Protein AF-A0A533V844-F1 (afdb_monomer_lite)

Secondary structure (DSSP, 8-state):
---EE---SSSSS-----EESS--TTSEEEEEEEEEETTEEEEEEEEEETTEEEEEEEEESSSSS-----EE---

Structure (mmCIF, N/CA/C/O backbone):
data_AF-A0A533V844-F1
#
_entry.id   AF-A0A533V844-F1
#
loop_
_atom_site.group_PDB
_atom_site.id
_atom_site.type_symbol
_atom_site.label_atom_id
_atom_site.label_alt_id
_atom_site.label_comp_id
_atom_site.label_asym_id
_atom_site.label_entity_id
_atom_site.label_seq_id
_atom_site.pdbx_PDB_ins_code
_atom_site.Cartn_x
_atom_site.Cartn_y
_atom_site.Cartn_z
_atom_site.occupancy
_atom_site.B_iso_or_equiv
_atom_site.auth_seq_id
_atom_site.auth_comp_id
_atom_site.auth_asym_id
_atom_site.auth_atom_id
_atom_site.pdbx_PDB_model_num
ATOM 1 N N . MET A 1 1 ? 12.535 3.794 -0.819 1.00 86.81 1 MET A N 1
ATOM 2 C CA . MET A 1 1 ? 11.380 4.592 -0.331 1.00 86.81 1 MET A CA 1
ATOM 3 C C . MET A 1 1 ? 10.217 3.651 -0.401 1.00 86.81 1 MET A C 1
ATOM 5 O O . MET A 1 1 ? 10.001 3.105 -1.476 1.00 86.81 1 MET A O 1
ATOM 9 N N . GLU A 1 2 ? 9.517 3.481 0.708 1.00 95.50 2 GLU A N 1
ATOM 10 C CA . GLU A 1 2 ? 8.434 2.515 0.817 1.00 95.50 2 GLU A CA 1
ATOM 11 C C . GLU A 1 2 ? 7.075 3.213 0.838 1.00 95.50 2 GLU A C 1
ATOM 13 O O . GLU A 1 2 ? 6.969 4.422 1.071 1.00 95.50 2 GLU A O 1
ATOM 18 N N . VAL A 1 3 ? 6.038 2.428 0.573 1.00 97.62 3 VAL A N 1
ATOM 19 C CA . VAL A 1 3 ? 4.666 2.764 0.927 1.00 97.62 3 VAL A CA 1
ATOM 20 C C . VAL A 1 3 ? 4.333 1.974 2.178 1.00 97.62 3 VAL A C 1
ATOM 22 O O . VAL A 1 3 ? 4.287 0.748 2.148 1.00 97.62 3 VAL A O 1
ATOM 25 N N . ASP A 1 4 ? 4.077 2.697 3.256 1.00 97.81 4 ASP A N 1
ATOM 26 C CA . ASP A 1 4 ? 3.716 2.137 4.549 1.00 97.81 4 ASP A CA 1
ATOM 27 C C . ASP A 1 4 ? 2.241 2.406 4.861 1.00 97.81 4 ASP A C 1
ATOM 29 O O . ASP A 1 4 ? 1.659 3.405 4.425 1.00 97.81 4 ASP A O 1
ATOM 33 N N . PHE A 1 5 ? 1.633 1.512 5.634 1.00 98.38 5 PHE A N 1
ATOM 34 C CA . PHE A 1 5 ? 0.259 1.622 6.106 1.00 98.38 5 PHE A CA 1
ATOM 35 C C . PHE A 1 5 ? 0.211 1.554 7.630 1.00 98.38 5 PHE A C 1
ATOM 37 O O . PHE A 1 5 ? 0.815 0.679 8.244 1.00 98.38 5 PHE A O 1
ATOM 44 N N . VAL A 1 6 ? -0.573 2.451 8.223 1.00 98.12 6 VAL A N 1
ATOM 45 C CA . VAL A 1 6 ? -1.003 2.392 9.622 1.00 98.12 6 VAL A CA 1
ATOM 46 C C . VAL A 1 6 ? -2.508 2.597 9.671 1.00 98.12 6 VAL A C 1
ATOM 48 O O . VAL A 1 6 ? -3.080 3.305 8.838 1.00 98.12 6 VAL A O 1
ATOM 51 N N . LYS A 1 7 ? -3.157 2.009 10.674 1.00 97.06 7 LYS A N 1
ATOM 52 C CA . LYS A 1 7 ? -4.587 2.206 10.911 1.00 97.06 7 LYS A CA 1
ATOM 53 C C . LYS A 1 7 ? -4.879 2.601 12.343 1.00 97.06 7 LYS A C 1
ATOM 55 O O . LYS A 1 7 ? -4.146 2.252 13.265 1.00 97.06 7 LYS A O 1
ATOM 60 N N . SER A 1 8 ? -6.007 3.275 12.495 1.00 97.50 8 SER A N 1
ATOM 61 C CA . SER A 1 8 ? -6.625 3.582 13.774 1.00 97.50 8 SER A CA 1
ATOM 62 C C . SER A 1 8 ? -7.935 2.812 13.906 1.00 97.50 8 SER A C 1
ATOM 64 O O . SER A 1 8 ? -8.672 2.649 12.931 1.00 97.50 8 SER A O 1
ATOM 66 N N . THR A 1 9 ? -8.237 2.367 15.122 1.00 96.06 9 THR A N 1
ATOM 67 C CA . THR A 1 9 ? -9.519 1.744 15.489 1.00 96.06 9 THR A CA 1
ATOM 68 C C . THR A 1 9 ? -10.298 2.570 16.513 1.00 96.06 9 THR A C 1
ATOM 70 O O . THR A 1 9 ? -11.314 2.112 17.023 1.00 96.06 9 THR A O 1
ATOM 73 N N . ASP A 1 10 ? -9.835 3.780 16.833 1.00 97.62 10 ASP A N 1
ATOM 74 C CA . ASP A 1 10 ? -10.370 4.627 17.908 1.00 97.62 10 ASP A CA 1
ATOM 75 C C . ASP A 1 10 ? -10.752 6.042 17.437 1.00 97.62 10 ASP A C 1
ATOM 77 O O . ASP A 1 10 ? -10.789 6.996 18.220 1.00 97.62 10 ASP A O 1
ATOM 81 N N . GLY A 1 11 ? -11.069 6.177 16.146 1.00 96.50 11 GLY A N 1
ATOM 82 C CA . GLY A 1 11 ? -11.461 7.450 15.539 1.00 96.50 11 GLY A CA 1
ATOM 83 C C . GLY A 1 11 ? -10.284 8.389 15.269 1.00 96.50 11 GLY A C 1
ATOM 84 O O . GLY A 1 11 ? -10.472 9.602 15.251 1.00 96.50 11 GLY A O 1
ATOM 85 N N . GLY A 1 12 ? -9.081 7.844 15.069 1.00 97.44 12 GLY A N 1
ATOM 86 C CA . GLY A 1 12 ? -7.877 8.601 14.725 1.00 97.44 12 GLY A CA 1
ATOM 87 C C . GLY A 1 12 ? -7.094 9.135 15.924 1.00 97.44 12 GLY A C 1
ATOM 88 O O . GLY A 1 12 ? -6.258 10.016 15.736 1.00 97.44 12 GLY A O 1
ATOM 89 N N . LYS A 1 13 ? -7.351 8.645 17.144 1.00 98.06 13 LYS A N 1
ATOM 90 C CA . LYS A 1 13 ? -6.625 9.086 18.348 1.00 98.06 13 LYS A CA 1
ATOM 91 C C . LYS A 1 13 ? -5.287 8.370 18.487 1.00 98.06 13 LYS A C 1
ATOM 93 O O . LYS A 1 13 ? -4.297 9.000 18.850 1.00 98.06 13 LYS A O 1
ATOM 98 N N . THR A 1 14 ? -5.255 7.075 18.184 1.00 98.06 14 THR A N 1
ATOM 99 C CA . THR A 1 14 ? -4.036 6.264 18.144 1.00 98.06 14 THR A CA 1
ATOM 100 C C . THR A 1 14 ? -3.939 5.495 16.832 1.00 98.06 14 THR A C 1
ATOM 102 O O . THR A 1 14 ? -4.945 5.212 16.176 1.00 98.06 14 THR A O 1
ATOM 105 N N . PHE A 1 15 ? -2.706 5.174 16.443 1.00 97.69 15 PHE A N 1
ATOM 106 C CA . PHE A 1 15 ? -2.388 4.348 15.285 1.00 97.69 15 PHE A CA 1
ATOM 107 C C . PHE A 1 15 ? -1.578 3.143 15.753 1.00 97.69 15 PHE A C 1
ATOM 109 O O . PHE A 1 15 ? -0.722 3.281 16.627 1.00 97.69 15 PHE A O 1
ATOM 116 N N . GLY A 1 16 ? -1.895 1.971 15.204 1.00 96.31 16 GLY A N 1
ATOM 117 C CA . GLY A 1 16 ? -1.173 0.734 15.495 1.00 96.31 16 GLY A CA 1
ATOM 118 C C . GLY A 1 16 ? 0.172 0.643 14.773 1.00 96.31 16 GLY A C 1
ATOM 119 O O . GLY A 1 16 ? 0.682 1.629 14.240 1.00 96.31 16 GLY A O 1
ATOM 120 N N . ASP A 1 17 ? 0.710 -0.573 14.732 1.00 96.62 17 ASP A N 1
ATOM 121 C CA . ASP A 1 17 ? 1.991 -0.862 14.092 1.00 96.62 17 ASP A CA 1
ATOM 122 C C . ASP A 1 17 ? 1.973 -0.589 12.580 1.00 96.62 17 ASP A C 1
ATOM 124 O O . ASP A 1 17 ? 0.960 -0.758 11.893 1.00 96.62 17 ASP A O 1
ATOM 128 N N . THR A 1 18 ? 3.133 -0.188 12.063 1.00 97.81 18 THR A N 1
ATOM 129 C CA . THR A 1 18 ? 3.353 0.063 10.639 1.00 97.81 18 THR A CA 1
ATOM 130 C C . THR A 1 18 ? 3.489 -1.240 9.857 1.00 97.81 18 THR A C 1
ATOM 132 O O . THR A 1 18 ? 4.280 -2.111 10.214 1.00 97.81 18 THR A O 1
ATOM 135 N N . ILE A 1 19 ? 2.779 -1.337 8.734 1.00 97.81 19 ILE A N 1
ATOM 136 C CA . ILE A 1 19 ? 2.893 -2.428 7.762 1.00 97.81 19 ILE A CA 1
ATOM 137 C C . ILE A 1 19 ? 3.540 -1.882 6.487 1.00 97.81 19 ILE A C 1
ATOM 139 O O . ILE A 1 19 ? 2.986 -0.977 5.861 1.00 97.81 19 ILE A O 1
ATOM 143 N N . ASN A 1 20 ? 4.666 -2.461 6.058 1.00 97.69 20 ASN A N 1
ATOM 144 C CA . ASN A 1 20 ? 5.249 -2.135 4.754 1.00 97.69 20 ASN A CA 1
ATOM 145 C C . ASN A 1 20 ? 4.417 -2.778 3.630 1.00 97.69 20 ASN A C 1
ATOM 147 O O . ASN A 1 20 ? 4.367 -4.005 3.477 1.00 97.69 20 ASN A O 1
ATOM 151 N N . ILE A 1 21 ? 3.758 -1.935 2.83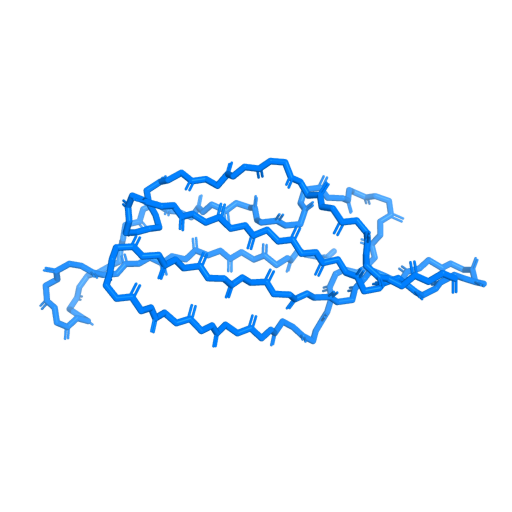5 1.00 98.31 21 ILE A N 1
ATOM 152 C CA . ILE A 1 21 ? 2.896 -2.353 1.731 1.00 98.31 21 ILE A CA 1
ATOM 153 C C . ILE A 1 21 ? 3.704 -2.639 0.472 1.00 98.31 21 ILE A C 1
ATOM 155 O O . ILE A 1 21 ? 3.394 -3.625 -0.194 1.00 98.31 21 ILE A O 1
ATOM 159 N N . SER A 1 22 ? 4.717 -1.838 0.142 1.00 97.25 22 SER A N 1
ATOM 160 C CA . SER A 1 22 ? 5.501 -2.071 -1.075 1.00 97.25 22 SER A CA 1
ATOM 161 C C . SER A 1 22 ? 6.436 -3.265 -0.948 1.00 97.25 22 SER A C 1
ATOM 163 O O . SER A 1 22 ? 6.407 -4.146 -1.799 1.00 97.25 22 SER A O 1
ATOM 165 N N . ASN A 1 23 ? 7.212 -3.326 0.135 1.00 94.12 23 ASN A N 1
ATOM 166 C CA . ASN A 1 23 ? 8.222 -4.352 0.392 1.00 94.12 23 ASN A CA 1
ATOM 167 C C . ASN A 1 23 ? 9.145 -4.613 -0.816 1.00 94.12 23 ASN A C 1
ATOM 169 O O . ASN A 1 23 ? 9.419 -5.765 -1.162 1.00 94.12 23 ASN A O 1
ATOM 173 N N . SER A 1 24 ? 9.616 -3.535 -1.449 1.00 91.31 24 SER A N 1
ATOM 174 C CA . SER A 1 24 ? 10.375 -3.587 -2.705 1.00 91.31 24 SER A CA 1
ATOM 175 C C . SER A 1 24 ? 11.682 -2.805 -2.567 1.00 91.31 24 SER A C 1
ATOM 177 O O . SER A 1 24 ? 11.748 -1.647 -2.983 1.00 91.31 24 SER A O 1
ATOM 179 N N . PRO A 1 25 ? 12.737 -3.420 -1.992 1.00 88.69 25 PRO A N 1
ATOM 180 C CA . PRO A 1 25 ? 13.973 -2.719 -1.630 1.00 88.69 25 PRO A CA 1
ATOM 181 C C . PRO A 1 25 ? 14.725 -2.142 -2.838 1.00 88.69 25 PRO A C 1
ATOM 183 O O . PRO A 1 25 ? 15.447 -1.155 -2.700 1.00 88.69 25 PRO A O 1
ATOM 186 N N . ASP A 1 26 ? 14.518 -2.724 -4.020 1.00 91.31 26 ASP A N 1
ATOM 187 C CA . ASP A 1 26 ? 15.174 -2.330 -5.271 1.00 91.31 26 ASP A CA 1
ATOM 188 C C . ASP A 1 26 ? 14.348 -1.326 -6.097 1.00 91.31 26 ASP A C 1
ATOM 190 O O . ASP A 1 26 ? 14.723 -0.983 -7.221 1.00 91.31 26 ASP A O 1
ATOM 194 N N . SER A 1 27 ? 13.217 -0.853 -5.562 1.00 94.81 27 SER A N 1
ATOM 195 C CA . SER A 1 27 ? 12.300 0.082 -6.218 1.00 94.81 27 SER A CA 1
ATOM 196 C C . SER A 1 27 ? 12.128 1.359 -5.401 1.00 94.81 27 SER A C 1
ATOM 198 O O . SER A 1 27 ? 12.199 1.381 -4.170 1.00 94.81 27 SER A O 1
ATOM 200 N N . ARG A 1 28 ? 11.807 2.463 -6.080 1.00 97.19 28 ARG A N 1
ATOM 201 C CA . ARG A 1 28 ? 11.227 3.631 -5.412 1.00 97.19 28 ARG A CA 1
ATOM 202 C C . ARG A 1 28 ? 9.704 3.532 -5.462 1.00 97.19 28 ARG A C 1
ATOM 204 O O . ARG A 1 28 ? 9.120 3.741 -6.522 1.00 97.19 28 ARG A O 1
ATOM 211 N N . SER A 1 29 ? 9.076 3.296 -4.315 1.00 97.81 29 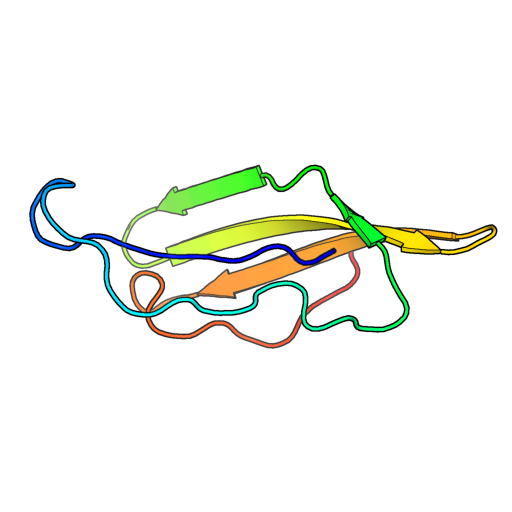SER A N 1
ATOM 212 C CA . SER A 1 29 ? 7.617 3.232 -4.189 1.00 97.81 29 SER A CA 1
ATOM 213 C C . SER A 1 29 ? 7.035 4.623 -3.935 1.00 97.81 29 SER A C 1
ATOM 215 O O . SER A 1 29 ? 7.438 5.315 -2.997 1.00 97.81 29 SER A O 1
ATOM 217 N N . VAL A 1 30 ? 6.127 5.085 -4.801 1.00 96.94 30 VAL A N 1
ATOM 218 C CA . VAL A 1 30 ? 5.562 6.447 -4.753 1.00 96.94 30 VAL A CA 1
ATOM 219 C C . VAL A 1 30 ? 4.097 6.494 -5.175 1.00 96.94 30 VAL A C 1
ATOM 221 O O . VAL A 1 30 ? 3.569 5.580 -5.801 1.00 96.94 30 VAL A O 1
ATOM 224 N N . GLY A 1 31 ? 3.440 7.618 -4.879 1.00 96.38 31 GLY A N 1
ATOM 225 C CA . GLY A 1 31 ? 2.132 7.932 -5.453 1.00 96.38 31 GLY A CA 1
ATOM 226 C C . GLY A 1 31 ? 1.007 7.021 -4.970 1.00 96.38 31 GLY A C 1
ATOM 227 O O . GLY A 1 31 ? 0.066 6.793 -5.726 1.00 96.38 31 GLY A O 1
ATOM 228 N N . ALA A 1 32 ? 1.095 6.523 -3.734 1.00 97.94 32 ALA A N 1
ATOM 229 C CA . ALA A 1 32 ? 0.083 5.650 -3.160 1.00 97.94 32 ALA A CA 1
ATOM 230 C C . ALA A 1 32 ? -1.332 6.254 -3.255 1.00 97.94 32 ALA A C 1
ATOM 232 O O . ALA A 1 32 ? -1.538 7.474 -3.164 1.00 97.94 32 ALA A O 1
ATOM 233 N N . ARG A 1 33 ? -2.312 5.376 -3.453 1.00 98.56 33 ARG A N 1
ATOM 234 C CA . ARG A 1 33 ? -3.751 5.646 -3.411 1.00 98.56 33 ARG A CA 1
ATOM 235 C C . ARG A 1 33 ? -4.403 4.564 -2.567 1.00 98.56 33 ARG A C 1
ATOM 237 O O . ARG A 1 33 ? -3.990 3.410 -2.639 1.00 98.56 33 ARG A O 1
ATOM 244 N N . ILE A 1 34 ? -5.413 4.944 -1.792 1.00 98.50 34 ILE A N 1
ATOM 245 C CA . ILE A 1 34 ? -6.119 4.044 -0.881 1.00 98.50 34 ILE A CA 1
ATOM 246 C C . ILE A 1 34 ? -7.631 4.203 -1.028 1.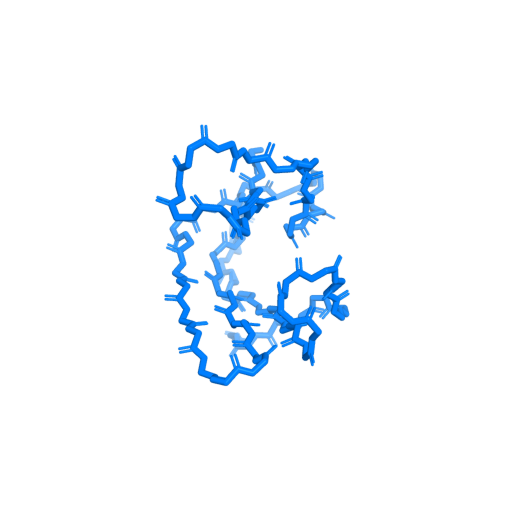00 98.50 34 ILE A C 1
ATOM 248 O O . ILE A 1 34 ? -8.134 5.319 -1.169 1.00 98.50 34 ILE A O 1
ATOM 252 N N . ALA A 1 35 ? -8.344 3.083 -0.975 1.00 98.50 35 ALA A N 1
ATOM 253 C CA . ALA A 1 35 ? -9.796 3.022 -0.868 1.00 98.50 35 ALA A CA 1
ATOM 254 C C . ALA A 1 35 ? -10.191 1.952 0.158 1.00 98.50 35 ALA A C 1
ATOM 256 O O . ALA A 1 35 ? -9.501 0.942 0.300 1.00 98.50 35 ALA A O 1
ATOM 257 N N . ALA A 1 36 ? -11.306 2.156 0.859 1.00 97.75 36 ALA A N 1
ATOM 258 C CA . ALA A 1 36 ? -11.831 1.199 1.828 1.00 97.75 36 ALA A CA 1
ATOM 259 C C . ALA A 1 36 ? -13.343 1.019 1.652 1.00 97.75 36 ALA A C 1
ATOM 261 O O . ALA A 1 36 ? -14.062 1.987 1.398 1.00 97.75 36 ALA A O 1
ATOM 262 N N . GLN A 1 37 ? -13.820 -0.219 1.782 1.00 98.25 37 GLN A N 1
ATOM 263 C CA . GLN A 1 37 ? -15.241 -0.561 1.708 1.00 98.25 37 GLN A CA 1
ATOM 264 C C . GLN A 1 37 ? -15.533 -1.807 2.550 1.00 98.25 37 GLN A C 1
ATOM 266 O O . GLN A 1 37 ? -15.004 -2.888 2.280 1.00 98.25 37 GLN A O 1
ATOM 271 N N . GLY A 1 38 ? -16.411 -1.669 3.548 1.00 96.94 38 GLY A N 1
ATOM 272 C CA . GLY A 1 38 ? -16.657 -2.734 4.522 1.00 96.94 38 GLY A CA 1
ATOM 273 C C . GLY A 1 38 ? -15.355 -3.114 5.230 1.00 96.94 38 GLY A C 1
ATOM 274 O O . GLY A 1 38 ? -14.641 -2.235 5.701 1.00 96.94 38 GLY A O 1
ATOM 275 N N . ASN A 1 39 ? -15.021 -4.405 5.228 1.00 97.62 39 ASN A N 1
ATOM 276 C CA . ASN A 1 39 ? -13.774 -4.906 5.811 1.00 97.62 39 ASN A CA 1
ATOM 277 C C . ASN A 1 39 ? -12.572 -4.834 4.858 1.00 97.62 39 ASN A C 1
ATOM 279 O O . ASN A 1 39 ? -11.475 -5.252 5.227 1.00 97.62 39 ASN A O 1
ATOM 283 N N . ASN A 1 40 ? -12.761 -4.353 3.627 1.00 98.75 40 ASN A N 1
ATOM 284 C CA . ASN A 1 40 ? -11.715 -4.377 2.617 1.00 98.75 40 ASN A CA 1
ATOM 285 C C . ASN A 1 40 ? -10.953 -3.055 2.555 1.00 98.75 40 ASN A C 1
ATOM 287 O O . ASN A 1 40 ? -11.556 -1.979 2.593 1.00 98.75 40 ASN A O 1
ATOM 291 N N . VAL A 1 41 ? -9.636 -3.151 2.380 1.00 98.75 41 VAL A N 1
ATOM 292 C CA . VAL A 1 41 ? -8.742 -2.021 2.100 1.00 98.75 41 VAL A CA 1
ATOM 293 C C . VAL A 1 41 ? -7.947 -2.337 0.844 1.00 98.75 41 VAL A C 1
ATOM 295 O O . VAL A 1 41 ? -7.353 -3.407 0.729 1.00 98.75 41 VAL A O 1
ATOM 298 N N . TYR A 1 42 ? -7.919 -1.394 -0.087 1.00 98.69 42 TYR A N 1
ATOM 299 C CA . TYR A 1 42 ? -7.249 -1.515 -1.373 1.00 98.69 42 TYR A CA 1
ATOM 300 C C . TYR A 1 42 ? -6.202 -0.421 -1.494 1.00 98.69 42 TYR A C 1
ATOM 302 O O . TYR A 1 42 ? -6.521 0.756 -1.310 1.00 98.69 42 TYR A O 1
ATOM 310 N N . ILE A 1 43 ? -4.966 -0.801 -1.805 1.00 98.75 43 ILE A N 1
ATOM 311 C CA . ILE A 1 43 ? -3.853 0.134 -1.956 1.00 98.75 43 ILE A CA 1
ATOM 312 C C . ILE A 1 43 ? -3.188 -0.118 -3.300 1.00 98.75 43 ILE A C 1
ATOM 314 O O . ILE A 1 43 ? -2.790 -1.241 -3.603 1.00 98.75 43 ILE A O 1
ATOM 318 N N . SER A 1 44 ? -3.041 0.943 -4.087 1.00 98.56 44 SER A N 1
ATOM 319 C CA . SER A 1 44 ? -2.233 0.937 -5.305 1.00 98.56 44 SER A CA 1
ATOM 320 C C . SER A 1 44 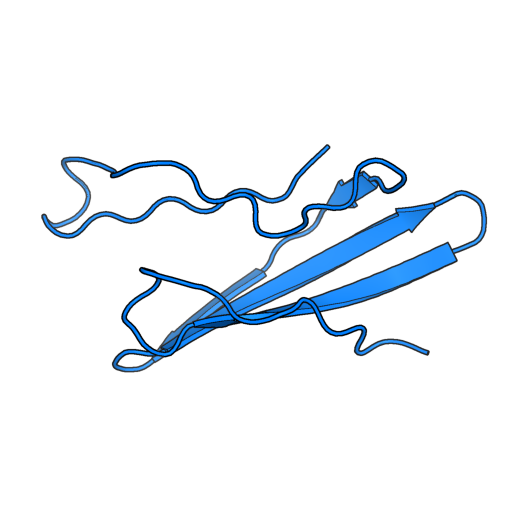? -1.102 1.947 -5.195 1.00 98.56 44 SER A C 1
ATOM 322 O O . SER A 1 44 ? -1.300 3.025 -4.630 1.00 98.56 44 SER A O 1
ATOM 324 N N . TRP A 1 45 ? 0.055 1.644 -5.767 1.00 98.31 45 TRP A N 1
ATOM 325 C CA . TRP A 1 45 ? 1.208 2.546 -5.815 1.00 98.31 45 TRP A CA 1
ATOM 326 C C . TRP A 1 45 ? 1.978 2.362 -7.120 1.00 98.31 45 TRP A C 1
ATOM 328 O O . TRP A 1 45 ? 1.684 1.455 -7.893 1.00 98.31 45 TRP A O 1
ATOM 338 N N . MET A 1 46 ? 2.945 3.239 -7.379 1.00 97.69 46 MET A N 1
ATOM 339 C CA . MET A 1 46 ? 3.914 3.048 -8.454 1.00 97.69 46 MET A CA 1
ATOM 340 C C . MET A 1 46 ? 5.245 2.581 -7.884 1.00 97.69 46 MET A C 1
ATOM 342 O O . MET A 1 46 ? 5.759 3.206 -6.954 1.00 97.69 46 MET A O 1
ATOM 346 N N . GLU A 1 47 ? 5.823 1.551 -8.482 1.00 97.44 47 GLU A N 1
ATOM 347 C CA . GLU A 1 47 ? 7.235 1.220 -8.346 1.00 97.44 47 GLU A CA 1
ATOM 348 C C . GLU A 1 47 ? 8.016 1.803 -9.511 1.00 97.44 47 GLU A C 1
ATOM 350 O O . GLU A 1 47 ? 7.638 1.663 -10.672 1.00 97.44 47 GLU A O 1
ATOM 355 N N . ILE A 1 48 ? 9.104 2.498 -9.191 1.00 96.62 48 ILE A N 1
ATOM 356 C CA . ILE A 1 48 ? 9.964 3.135 -10.181 1.00 96.62 48 ILE A CA 1
ATOM 357 C C . ILE A 1 48 ? 11.368 2.560 -10.050 1.00 96.62 48 ILE A C 1
ATOM 359 O O . ILE A 1 48 ? 12.003 2.697 -8.998 1.00 96.62 48 ILE A O 1
ATOM 363 N N . LYS A 1 49 ? 11.858 1.991 -11.151 1.00 94.69 49 LYS A N 1
ATOM 364 C CA . LYS A 1 49 ? 13.246 1.563 -11.357 1.00 94.69 49 LYS A CA 1
ATOM 365 C C . LYS A 1 49 ? 13.815 2.257 -12.603 1.00 94.69 49 LYS A C 1
ATOM 367 O O . LYS A 1 49 ? 13.064 2.874 -13.365 1.00 94.69 49 LYS A O 1
ATOM 372 N N . PRO A 1 50 ? 15.137 2.223 -12.841 1.00 94.38 50 PRO A N 1
ATOM 373 C CA . PRO A 1 50 ? 15.698 2.741 -14.085 1.00 94.38 50 PRO A CA 1
ATOM 374 C C . PRO A 1 50 ? 15.065 2.060 -15.309 1.00 94.38 50 PRO A C 1
ATOM 376 O O . PRO A 1 50 ? 15.247 0.869 -15.516 1.00 94.38 50 PRO A O 1
ATOM 379 N N . GLY A 1 51 ? 14.320 2.822 -16.114 1.00 92.19 51 GLY A N 1
ATOM 380 C CA . GLY A 1 51 ? 13.663 2.323 -17.331 1.00 92.19 51 GLY A CA 1
ATOM 381 C C . GLY A 1 51 ? 12.301 1.647 -17.129 1.00 92.19 51 GLY A C 1
ATOM 382 O O . GLY A 1 51 ? 11.627 1.394 -18.121 1.00 92.19 51 GLY A O 1
ATOM 383 N N . GLU A 1 52 ? 11.858 1.431 -15.887 1.00 93.31 52 GLU A N 1
ATOM 384 C CA . GLU A 1 52 ? 10.626 0.695 -15.571 1.00 93.31 52 GLU A CA 1
ATOM 385 C C . GLU A 1 52 ? 9.740 1.492 -14.605 1.00 93.31 52 GLU A C 1
ATOM 387 O O . GLU A 1 52 ? 10.217 2.128 -13.655 1.00 93.31 52 GLU A O 1
ATOM 392 N N . LYS A 1 53 ? 8.432 1.483 -14.869 1.00 95.00 53 LYS A N 1
ATOM 393 C CA . LYS A 1 53 ? 7.420 2.111 -14.019 1.00 95.00 53 LYS A CA 1
ATOM 394 C C . LYS A 1 53 ? 6.195 1.224 -13.972 1.00 95.00 53 LYS A C 1
ATOM 396 O O . LYS A 1 53 ? 5.431 1.199 -14.935 1.00 95.00 53 LYS A O 1
ATOM 401 N N . ASP A 1 54 ? 5.988 0.595 -12.828 1.00 96.50 54 ASP A N 1
ATOM 402 C CA . ASP A 1 54 ? 4.909 -0.358 -12.653 1.00 96.50 54 ASP A CA 1
ATOM 403 C C . ASP A 1 54 ? 3.878 0.128 -11.653 1.00 96.50 54 ASP A C 1
ATOM 405 O O . ASP A 1 54 ? 4.210 0.631 -10.581 1.00 96.50 54 ASP A O 1
ATOM 409 N N . VAL A 1 55 ? 2.606 -0.028 -12.001 1.00 97.94 55 VAL A N 1
ATOM 410 C CA . VAL A 1 55 ? 1.505 0.137 -11.063 1.00 97.94 55 VAL A CA 1
ATOM 411 C C . VAL A 1 55 ? 1.327 -1.184 -10.336 1.00 97.94 55 VAL A C 1
ATOM 413 O O . VAL A 1 55 ? 1.057 -2.220 -10.942 1.00 97.94 55 VAL A O 1
ATOM 416 N N . MET A 1 56 ? 1.451 -1.116 -9.021 1.00 98.19 56 MET A N 1
ATOM 417 C CA . MET A 1 56 ? 1.339 -2.238 -8.106 1.00 98.19 56 MET A CA 1
ATOM 418 C C . MET A 1 56 ? 0.069 -2.111 -7.269 1.00 98.19 56 MET A C 1
ATOM 420 O O . MET A 1 56 ? -0.460 -1.013 -7.070 1.00 98.19 56 MET A O 1
ATOM 424 N N . PHE A 1 57 ? -0.413 -3.242 -6.763 1.00 98.44 57 PHE A N 1
ATOM 425 C CA . PHE A 1 57 ? -1.639 -3.344 -5.986 1.00 98.44 57 PHE A CA 1
ATOM 426 C C . PHE A 1 57 ? -1.524 -4.372 -4.855 1.00 98.44 57 PHE A C 1
ATOM 428 O O . PHE A 1 57 ? -0.958 -5.451 -5.037 1.00 98.44 57 PHE A O 1
ATOM 435 N N . ARG A 1 58 ? -2.129 -4.059 -3.704 1.00 98.19 58 ARG A N 1
ATOM 436 C CA . ARG A 1 58 ? -2.392 -4.980 -2.588 1.00 98.19 58 ARG A CA 1
ATOM 437 C C . ARG A 1 58 ? -3.788 -4.755 -2.029 1.00 98.19 58 ARG A C 1
ATOM 439 O O . ARG A 1 58 ? -4.305 -3.637 -2.027 1.00 98.19 58 ARG A O 1
ATOM 446 N N . ALA A 1 59 ? -4.359 -5.826 -1.490 1.00 98.56 59 ALA A N 1
ATOM 447 C CA . ALA A 1 59 ? -5.643 -5.797 -0.814 1.00 98.56 59 ALA A CA 1
ATOM 448 C C . ALA A 1 59 ? -5.570 -6.479 0.554 1.00 98.56 59 ALA A C 1
ATOM 450 O O . ALA A 1 59 ? -4.820 -7.437 0.754 1.00 98.56 59 ALA A O 1
ATOM 451 N N . SER A 1 60 ? -6.393 -5.977 1.463 1.00 98.75 60 SER A N 1
ATOM 452 C CA . SER A 1 60 ? -6.737 -6.563 2.751 1.00 98.75 60 SER A CA 1
ATOM 453 C C . SER A 1 60 ? -8.239 -6.829 2.767 1.00 98.75 60 SER A C 1
ATOM 455 O O . SER A 1 60 ? -9.005 -6.039 2.212 1.00 98.75 60 SER A O 1
ATOM 457 N N . ASN A 1 61 ? -8.654 -7.915 3.417 1.00 98.50 61 ASN A N 1
ATOM 458 C CA . ASN A 1 61 ? -10.055 -8.268 3.664 1.00 98.50 61 ASN A CA 1
ATOM 459 C C . ASN A 1 61 ? -10.389 -8.366 5.168 1.00 98.50 61 ASN A C 1
ATOM 461 O O . ASN A 1 61 ? -11.453 -8.863 5.543 1.00 98.50 61 ASN A O 1
ATOM 465 N N . ASP A 1 62 ? -9.490 -7.875 6.026 1.00 98.19 62 ASP A N 1
ATOM 466 C CA . ASP A 1 62 ? -9.544 -7.962 7.488 1.00 98.19 62 ASP A CA 1
ATOM 467 C C . ASP A 1 62 ? -9.358 -6.588 8.167 1.00 98.19 62 ASP A C 1
ATOM 469 O O . ASP A 1 62 ? -8.750 -6.453 9.232 1.00 98.19 62 ASP A O 1
ATOM 473 N N . ASN A 1 63 ? -9.922 -5.540 7.559 1.00 97.19 63 ASN A N 1
ATOM 474 C CA . ASN A 1 63 ? -9.850 -4.151 8.021 1.00 97.19 63 ASN A CA 1
ATOM 475 C C . ASN A 1 63 ? -8.411 -3.606 8.081 1.00 97.19 63 ASN A C 1
ATOM 477 O O . ASN A 1 63 ? -8.056 -2.899 9.029 1.00 97.19 63 ASN A O 1
ATOM 481 N N . GLY A 1 64 ? -7.555 -3.972 7.125 1.00 98.00 64 GLY A N 1
ATOM 482 C CA . GLY A 1 64 ? -6.146 -3.568 7.101 1.00 98.00 64 GLY A CA 1
ATOM 483 C C . GLY A 1 64 ? -5.314 -4.204 8.218 1.00 98.00 64 GLY A C 1
ATOM 484 O O . GLY A 1 64 ? -4.381 -3.573 8.703 1.00 98.00 64 GLY A O 1
ATOM 485 N N . GLY A 1 65 ? -5.694 -5.387 8.710 1.00 97.06 65 GLY A N 1
ATOM 486 C CA . GLY A 1 65 ? -4.880 -6.154 9.659 1.00 97.06 65 GLY A CA 1
ATOM 487 C C . GLY A 1 65 ? -3.726 -6.870 8.958 1.00 97.06 65 GLY A C 1
ATOM 488 O O . GLY A 1 65 ? -2.590 -6.823 9.421 1.00 97.06 65 GLY A O 1
ATOM 489 N N . THR A 1 66 ? -4.012 -7.474 7.808 1.00 97.62 66 THR A N 1
ATOM 490 C CA . THR A 1 66 ? -3.055 -8.163 6.943 1.00 97.62 66 THR A CA 1
ATOM 491 C C . THR A 1 66 ? -3.326 -7.828 5.478 1.00 97.62 66 THR A C 1
ATOM 493 O O . THR A 1 66 ? -4.442 -7.475 5.096 1.00 97.62 66 THR A O 1
ATOM 496 N N . PHE A 1 67 ? -2.293 -7.919 4.640 1.00 98.44 67 PHE A N 1
ATOM 497 C CA . PHE A 1 67 ? -2.398 -7.711 3.197 1.00 98.44 67 PHE A CA 1
ATOM 498 C C . PHE A 1 67 ? -1.880 -8.938 2.455 1.00 98.44 67 PHE A C 1
ATOM 500 O O . PHE A 1 67 ? -0.896 -9.555 2.863 1.00 98.44 67 PHE A O 1
ATOM 507 N N . GLY A 1 68 ? -2.536 -9.270 1.343 1.00 97.81 68 GLY A N 1
ATOM 508 C CA . GLY A 1 68 ? -2.055 -10.301 0.429 1.00 97.81 68 GLY A CA 1
ATOM 509 C C . GLY A 1 68 ? -0.7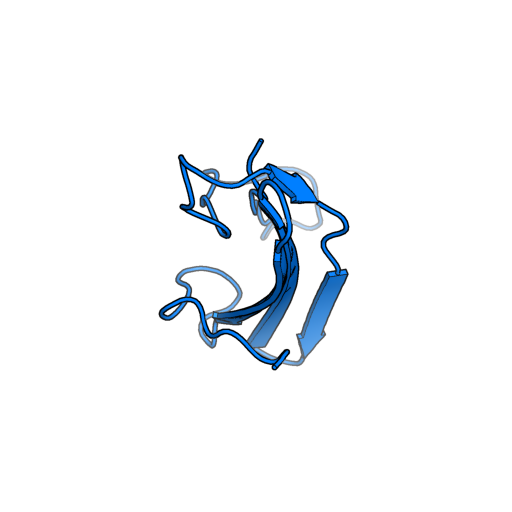70 -9.898 -0.303 1.00 97.81 68 GLY A C 1
ATOM 510 O O . GLY A 1 68 ? -0.207 -8.819 -0.105 1.00 97.81 68 GLY A O 1
ATOM 511 N N . ASN A 1 69 ? -0.312 -10.766 -1.204 1.00 97.00 69 ASN A N 1
ATOM 512 C CA . ASN A 1 69 ? 0.856 -10.489 -2.040 1.00 97.00 69 ASN A CA 1
ATOM 513 C C . ASN A 1 69 ? 0.643 -9.260 -2.935 1.00 97.00 69 ASN A C 1
ATOM 515 O O . ASN A 1 69 ? -0.480 -8.954 -3.333 1.00 97.00 69 ASN A O 1
ATOM 519 N N . ALA A 1 70 ? 1.739 -8.562 -3.246 1.00 96.50 70 ALA A N 1
ATOM 520 C CA . ALA A 1 70 ? 1.705 -7.484 -4.224 1.00 96.50 70 ALA A CA 1
ATOM 521 C C . ALA A 1 70 ? 1.508 -8.051 -5.62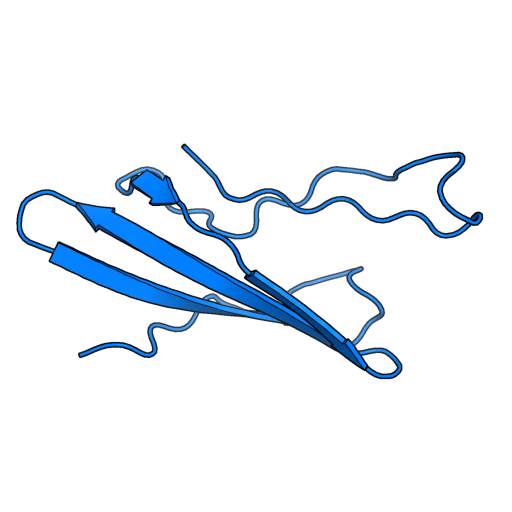8 1.00 96.50 70 ALA A C 1
ATOM 523 O O . ALA A 1 70 ? 2.089 -9.079 -5.977 1.00 96.50 70 ALA A O 1
ATOM 524 N N . VAL A 1 71 ? 0.681 -7.373 -6.416 1.00 97.12 71 VAL A N 1
ATOM 525 C CA . VAL A 1 71 ? 0.361 -7.744 -7.794 1.00 97.12 71 VAL A CA 1
ATOM 526 C C . VAL A 1 71 ? 0.636 -6.546 -8.694 1.00 97.12 71 VAL A C 1
ATOM 528 O O . VAL A 1 71 ? 0.172 -5.443 -8.413 1.00 97.12 71 VAL A O 1
ATOM 531 N N . MET A 1 72 ? 1.382 -6.765 -9.774 1.00 96.62 72 MET A N 1
ATOM 532 C CA . MET A 1 72 ? 1.562 -5.784 -10.844 1.00 96.62 72 MET A CA 1
ATOM 533 C C . MET A 1 72 ? 0.298 -5.734 -11.706 1.00 96.62 72 MET A C 1
ATOM 535 O O . MET A 1 72 ? -0.214 -6.775 -12.120 1.00 96.62 72 MET A O 1
ATOM 539 N N . VAL A 1 73 ? -0.213 -4.533 -11.963 1.00 96.62 73 VAL A N 1
ATOM 540 C CA . VAL A 1 73 ? -1.430 -4.306 -12.764 1.00 96.62 73 VAL A CA 1
ATOM 541 C C . VAL A 1 73 ? -1.184 -3.451 -14.013 1.00 96.62 73 VAL A C 1
ATOM 543 O O . VAL A 1 73 ? -2.084 -3.311 -14.840 1.00 96.62 73 VAL A O 1
ATOM 546 N N . SER A 1 74 ? 0.021 -2.895 -14.171 1.00 89.38 74 SER A N 1
ATOM 547 C CA . SER A 1 74 ? 0.532 -2.347 -15.437 1.00 89.38 74 SER A CA 1
ATOM 548 C C . SER A 1 74 ? 1.199 -3.433 -16.291 1.00 89.38 74 SER A C 1
ATOM 550 O O . SER A 1 74 ? 1.407 -4.552 -15.826 1.00 89.38 74 SER A O 1
ATOM 552 N N . LYS A 1 75 ? 1.513 -3.112 -17.550 1.00 64.81 75 LYS A N 1
ATOM 553 C CA . LYS A 1 75 ? 2.218 -3.982 -18.497 1.00 64.81 75 LYS A CA 1
ATOM 554 C C . LYS A 1 75 ? 3.350 -3.219 -19.169 1.00 64.81 75 LYS A C 1
ATOM 556 O O . LYS A 1 75 ? 3.128 -2.014 -19.432 1.00 64.81 75 LYS A O 1
#

Foldseek 3Di:
DFDKDWDDPPVPPDTDDIDTPRPCPQWDWDDKDWDDDDQKIKIWIWTDHVVDIWIKIWMDNHNPPDIDDIDTPGD

Radius of gyration: 12.89 Å; chains: 1; bounding box: 32×20×37 Å

pLDDT: mean 96.34, std 4.36, range [64.81, 98.75]

Sequence (75 aa):
MEVDFVKSTDGGKTFGDTINISNSPDSRSVGARIAAQGNNVYISWMEIKPGEKDVMFRASNDNGGTFGNAVMVSK